Protein AF-Q9GNN0-F1 (afdb_monomer)

Nearest PDB structures (foldseek):
  5jks-assembly2_A  TM=4.177E-01  e=8.578E+00  Vaccinia virus Copenhagen
  1flc-assembly1_D  TM=3.521E-01  e=6.517E+00  Influenza C virus (C/Johannesburg/1/66)

Radius of gyration: 12.92 Å; Cα contacts (8 Å, |Δi|>4): 87; chains: 1; bounding box: 35×25×28 Å

pLDDT: mean 91.87, std 6.33, range [55.38, 97.69]

Secondary structure (DSSP, 8-state):
---S-B-TTT--BEEEE--TT-SSPEEEEHHHHHHHHH--HHHHHHHHHS-SSPPPBTTS-TT---GGGB-S--

Structure (mmCIF, N/CA/C/O backbone):
data_AF-Q9GNN0-F1
#
_entry.id   AF-Q9GNN0-F1
#
loop_
_atom_site.group_PDB
_atom_site.id
_atom_site.type_symbol
_atom_site.label_atom_id
_atom_site.label_alt_id
_atom_site.label_comp_id
_atom_site.label_asym_id
_atom_site.label_entity_id
_atom_site.label_seq_id
_atom_site.pdbx_PDB_ins_code
_atom_site.Cartn_x
_atom_site.Cartn_y
_atom_site.Cartn_z
_atom_site.occupancy
_atom_site.B_iso_or_equiv
_atom_site.auth_seq_id
_atom_site.auth_comp_id
_atom_site.auth_asym_id
_atom_site.auth_atom_id
_atom_site.pdbx_PDB_model_num
ATOM 1 N N . MET A 1 1 ? -8.290 -3.601 -9.060 1.00 91.94 1 MET A N 1
ATOM 2 C CA . MET A 1 1 ? -7.262 -4.669 -9.033 1.00 91.94 1 MET A CA 1
ATOM 3 C C . MET A 1 1 ? -5.953 -4.076 -9.529 1.00 91.94 1 MET A C 1
ATOM 5 O O . MET A 1 1 ? -6.005 -3.225 -10.406 1.0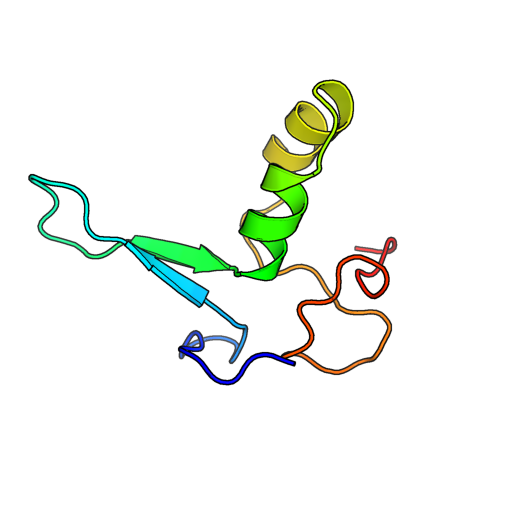0 91.94 1 MET A O 1
ATOM 9 N N . TRP A 1 2 ? -4.819 -4.468 -8.953 1.00 96.75 2 TRP A N 1
ATOM 10 C CA . TRP A 1 2 ? -3.492 -3.963 -9.299 1.00 96.75 2 TRP A CA 1
ATOM 11 C C . TRP A 1 2 ? -2.835 -4.785 -10.412 1.00 96.75 2 TRP A C 1
ATOM 13 O O . TRP A 1 2 ? -2.820 -6.015 -10.349 1.00 96.75 2 TRP A O 1
ATOM 23 N N . TYR A 1 3 ? -2.252 -4.094 -11.391 1.00 95.94 3 TYR A N 1
ATOM 24 C CA . TYR A 1 3 ? -1.511 -4.690 -12.513 1.00 95.94 3 TYR A CA 1
ATOM 25 C C . TYR A 1 3 ? -0.061 -4.195 -12.607 1.00 95.94 3 TYR A C 1
ATOM 27 O O . TYR A 1 3 ? 0.646 -4.535 -13.549 1.00 95.94 3 TYR A O 1
ATOM 35 N N . GLY A 1 4 ? 0.377 -3.383 -11.643 1.00 95.25 4 GLY A N 1
ATOM 36 C CA . GLY A 1 4 ? 1.739 -2.872 -11.581 1.00 95.25 4 GLY A CA 1
ATOM 37 C C . GLY A 1 4 ? 2.695 -3.833 -10.879 1.00 95.25 4 GLY A C 1
ATOM 38 O O . GLY A 1 4 ? 2.474 -5.042 -10.790 1.00 95.25 4 GLY A O 1
ATOM 39 N N . GLN A 1 5 ? 3.764 -3.262 -10.330 1.00 96.06 5 GLN A N 1
ATOM 40 C CA . GLN A 1 5 ? 4.804 -4.020 -9.648 1.00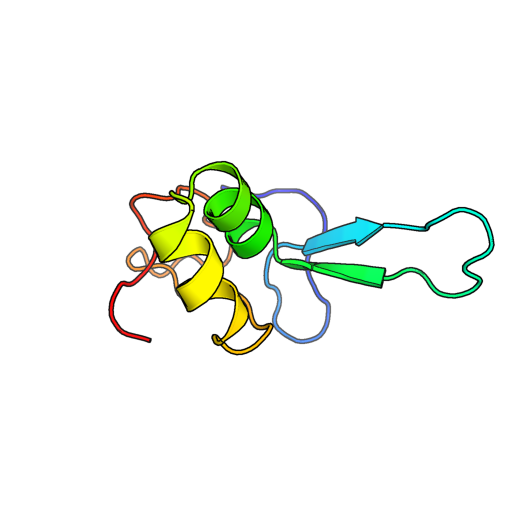 96.06 5 GLN A CA 1
ATOM 41 C C . GLN A 1 5 ? 4.279 -4.739 -8.398 1.00 96.06 5 GLN A C 1
ATOM 43 O O . GLN A 1 5 ? 3.447 -4.220 -7.653 1.00 96.06 5 GLN A O 1
ATOM 48 N N . VAL A 1 6 ? 4.803 -5.938 -8.163 1.00 96.88 6 VAL A N 1
ATOM 49 C CA . VAL A 1 6 ? 4.551 -6.729 -6.956 1.00 96.88 6 VAL A CA 1
ATOM 50 C C . VAL A 1 6 ? 5.874 -7.064 -6.271 1.00 96.88 6 VAL A C 1
ATOM 52 O O . VAL A 1 6 ? 6.930 -7.103 -6.912 1.00 96.88 6 VAL A O 1
ATOM 55 N N . SER A 1 7 ? 5.819 -7.266 -4.959 1.00 94.31 7 SER A N 1
ATOM 56 C CA . SER A 1 7 ? 6.940 -7.767 -4.171 1.00 94.31 7 SER A CA 1
ATOM 57 C C . SER A 1 7 ? 7.266 -9.201 -4.589 1.00 94.31 7 SER A C 1
ATOM 59 O O . SER A 1 7 ? 6.372 -10.021 -4.799 1.00 94.31 7 SER A O 1
ATOM 61 N N . ALA A 1 8 ? 8.557 -9.506 -4.716 1.00 92.12 8 ALA A N 1
ATOM 62 C CA . ALA A 1 8 ? 9.024 -10.851 -5.046 1.00 92.12 8 ALA A CA 1
ATOM 63 C C . ALA A 1 8 ? 8.915 -11.827 -3.859 1.00 92.12 8 ALA A C 1
ATOM 65 O O . ALA A 1 8 ? 9.006 -13.032 -4.063 1.00 92.12 8 ALA A O 1
ATOM 66 N N . ILE A 1 9 ? 8.734 -11.313 -2.637 1.00 92.00 9 ILE A N 1
ATOM 67 C CA . ILE A 1 9 ? 8.714 -12.110 -1.403 1.00 92.00 9 ILE A CA 1
ATOM 68 C C . ILE A 1 9 ? 7.319 -12.695 -1.165 1.00 92.00 9 ILE A C 1
ATOM 70 O O . ILE A 1 9 ? 7.180 -13.882 -0.891 1.00 92.00 9 ILE A O 1
ATOM 74 N N . ASP A 1 10 ? 6.280 -11.870 -1.286 1.00 93.06 10 ASP A N 1
ATOM 75 C CA . ASP A 1 10 ? 4.902 -12.223 -0.914 1.00 93.06 10 ASP A CA 1
ATOM 76 C C . ASP A 1 10 ? 3.890 -12.067 -2.068 1.00 93.06 10 ASP A C 1
ATOM 78 O O . ASP A 1 10 ? 2.741 -12.517 -1.975 1.00 93.06 10 ASP A O 1
ATOM 82 N N . GLY A 1 11 ? 4.304 -11.476 -3.194 1.00 94.25 11 GLY A N 1
ATOM 83 C CA . GLY A 1 11 ? 3.440 -11.220 -4.347 1.00 94.25 11 GLY A CA 1
ATOM 84 C C . GLY A 1 11 ? 2.441 -10.078 -4.134 1.00 94.25 11 GLY A C 1
ATOM 85 O O . GLY A 1 11 ? 1.519 -9.926 -4.942 1.00 94.25 11 GLY A O 1
ATOM 86 N N . CYS A 1 12 ? 2.589 -9.285 -3.068 1.00 96.75 12 CYS A N 1
ATOM 87 C CA . CYS A 1 12 ? 1.707 -8.160 -2.771 1.00 96.75 12 CYS A CA 1
ATOM 88 C C . CYS A 1 12 ? 2.040 -6.932 -3.644 1.00 96.75 12 CYS A C 1
ATOM 90 O O . CYS A 1 12 ? 3.206 -6.716 -3.986 1.00 96.75 12 CYS A O 1
ATOM 92 N N . PRO A 1 13 ? 1.047 -6.099 -4.011 1.00 97.69 13 PRO A N 1
ATOM 93 C CA . PRO A 1 13 ? 1.260 -4.838 -4.723 1.00 97.69 13 PRO A CA 1
ATOM 94 C C . PRO A 1 13 ? 2.226 -3.894 -4.000 1.00 97.69 13 PRO A C 1
ATOM 96 O O . PRO A 1 13 ? 2.009 -3.568 -2.831 1.00 97.69 13 PRO A O 1
ATOM 99 N N . VAL A 1 14 ? 3.239 -3.391 -4.710 1.00 97.19 14 VAL A N 1
ATOM 100 C CA . VAL A 1 14 ? 4.210 -2.428 -4.167 1.00 97.19 14 VAL A CA 1
ATOM 101 C C . VAL A 1 14 ? 4.385 -1.215 -5.070 1.00 97.19 14 VAL A C 1
ATOM 103 O O . VAL A 1 14 ? 4.260 -1.302 -6.291 1.00 97.19 14 VAL A O 1
ATOM 106 N N . ILE A 1 15 ? 4.723 -0.090 -4.445 1.00 94.62 15 ILE A N 1
ATOM 107 C CA . ILE A 1 15 ? 5.274 1.094 -5.103 1.00 94.62 15 ILE A CA 1
ATOM 108 C C . ILE A 1 15 ? 6.732 1.184 -4.683 1.00 94.62 15 ILE A C 1
ATOM 110 O O . ILE A 1 15 ? 7.040 1.124 -3.489 1.00 94.62 15 ILE A O 1
ATOM 114 N N . ARG A 1 16 ? 7.621 1.312 -5.665 1.00 92.75 16 ARG A N 1
ATOM 115 C CA . ARG A 1 16 ? 9.045 1.529 -5.436 1.00 92.75 16 ARG A CA 1
ATOM 116 C C . ARG A 1 16 ? 9.375 3.006 -5.579 1.00 92.75 16 ARG A C 1
ATOM 118 O O . ARG A 1 16 ? 8.807 3.697 -6.422 1.00 92.75 16 ARG A O 1
ATOM 125 N N . MET A 1 17 ? 10.240 3.493 -4.704 1.00 89.94 17 MET A N 1
ATOM 126 C CA . MET A 1 17 ? 10.610 4.895 -4.605 1.00 89.94 17 MET A CA 1
ATOM 127 C C . MET A 1 17 ? 12.116 4.994 -4.414 1.00 89.94 17 MET A C 1
ATOM 129 O O . MET A 1 17 ? 12.696 4.327 -3.555 1.00 89.94 17 MET A O 1
ATOM 133 N N . LYS A 1 18 ? 12.738 5.880 -5.186 1.00 91.12 18 LYS A N 1
ATOM 134 C CA . LYS A 1 18 ? 14.137 6.256 -5.022 1.00 91.12 18 LYS A CA 1
ATOM 135 C C . LYS A 1 18 ? 14.191 7.737 -4.683 1.00 91.12 18 LYS A C 1
ATOM 137 O O . LYS A 1 18 ? 13.791 8.561 -5.506 1.00 91.12 18 LYS A O 1
ATOM 142 N N . ARG A 1 19 ? 14.625 8.077 -3.469 1.00 86.38 19 ARG A N 1
ATOM 143 C CA . ARG A 1 19 ? 14.846 9.480 -3.107 1.00 86.38 19 ARG A CA 1
ATOM 144 C C . ARG A 1 19 ? 16.153 9.985 -3.733 1.00 86.38 19 ARG A C 1
ATOM 146 O O . ARG A 1 19 ? 17.044 9.174 -4.004 1.00 86.38 19 ARG A O 1
ATOM 153 N N . PRO A 1 20 ? 16.281 11.303 -3.972 1.00 85.00 20 PRO A N 1
ATOM 154 C CA . PRO A 1 20 ? 17.582 11.906 -4.235 1.00 85.00 20 PRO A CA 1
ATOM 155 C C . PRO A 1 20 ? 18.560 11.477 -3.133 1.00 85.00 20 PRO A C 1
ATOM 157 O O . PRO A 1 20 ? 18.167 11.386 -1.973 1.00 85.00 20 PRO A O 1
ATOM 160 N N . ASP A 1 21 ? 19.787 11.134 -3.515 1.00 89.38 21 ASP A N 1
ATOM 161 C CA . ASP A 1 21 ? 20.870 10.672 -2.629 1.00 89.38 21 ASP A CA 1
ATOM 162 C C . ASP A 1 21 ? 20.739 9.254 -2.040 1.00 89.38 21 ASP A C 1
ATOM 164 O O . ASP A 1 21 ? 21.686 8.745 -1.439 1.00 89.38 21 ASP A O 1
ATOM 168 N N . GLU A 1 22 ? 19.632 8.542 -2.276 1.00 85.88 22 GLU A N 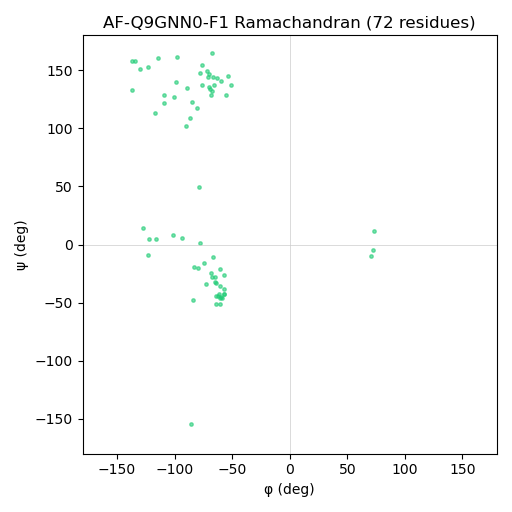1
ATOM 169 C CA . GLU A 1 22 ? 19.536 7.125 -1.913 1.00 85.88 22 GLU A CA 1
ATOM 170 C C . GLU A 1 22 ? 20.116 6.225 -3.013 1.00 85.88 22 GLU A C 1
ATOM 172 O O . GLU A 1 22 ? 19.670 6.207 -4.165 1.00 85.88 22 GLU A O 1
ATOM 177 N N . VAL A 1 23 ? 21.109 5.414 -2.639 1.00 80.38 23 VAL A N 1
ATOM 178 C CA . VAL A 1 23 ? 21.672 4.375 -3.518 1.00 80.38 23 VAL A CA 1
ATOM 179 C C . VAL A 1 23 ? 20.692 3.208 -3.673 1.00 80.38 23 VAL A C 1
ATOM 181 O O . VAL A 1 23 ? 20.603 2.608 -4.745 1.00 80.38 23 VAL A O 1
ATOM 184 N N . VAL A 1 24 ? 19.934 2.910 -2.614 1.00 85.62 24 VAL A N 1
ATOM 185 C CA . VAL A 1 24 ? 19.017 1.770 -2.537 1.00 8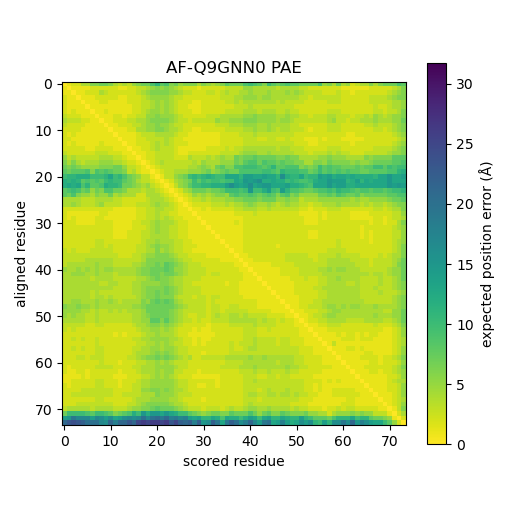5.62 24 VAL A CA 1
ATOM 186 C C . VAL A 1 24 ? 17.585 2.234 -2.776 1.00 85.62 24 VAL A C 1
ATOM 188 O O . VAL A 1 24 ? 17.093 3.138 -2.109 1.00 85.62 24 VAL A O 1
ATOM 191 N N . GLU A 1 25 ? 16.905 1.586 -3.718 1.00 86.94 25 GLU A N 1
ATOM 192 C CA . GLU A 1 25 ? 15.475 1.785 -3.936 1.00 86.94 25 GLU A CA 1
ATOM 193 C C . GLU A 1 25 ? 14.682 1.217 -2.751 1.00 86.94 25 GLU A C 1
ATOM 195 O O . GLU A 1 25 ? 14.864 0.065 -2.350 1.00 86.94 25 GLU A O 1
ATOM 200 N N . THR A 1 26 ? 13.788 2.024 -2.185 1.00 89.31 26 THR A N 1
ATOM 201 C CA . T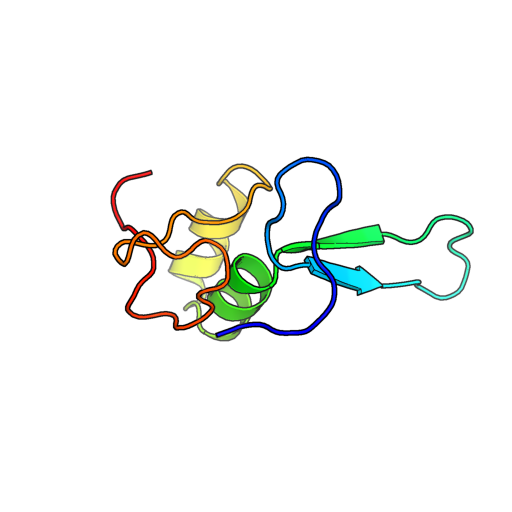HR A 1 26 ? 12.879 1.588 -1.121 1.00 89.31 26 THR A CA 1
ATOM 202 C C . THR A 1 26 ? 11.521 1.227 -1.711 1.00 89.31 26 THR A C 1
ATOM 204 O O . THR A 1 26 ? 11.189 1.607 -2.834 1.00 89.31 26 THR A O 1
ATOM 207 N N . HIS A 1 27 ? 10.714 0.463 -0.979 1.00 91.50 27 HIS A N 1
ATOM 208 C CA . HIS A 1 27 ? 9.352 0.163 -1.404 1.00 91.50 27 HIS A CA 1
ATOM 209 C C . HIS A 1 27 ? 8.369 0.259 -0.244 1.00 91.50 27 HIS A C 1
ATOM 211 O O . HIS A 1 27 ? 8.734 0.122 0.923 1.00 91.50 27 HIS A O 1
ATOM 217 N N . THR A 1 28 ? 7.103 0.463 -0.590 1.00 93.88 28 THR A N 1
ATOM 218 C CA . THR A 1 28 ? 5.966 0.334 0.320 1.00 93.88 28 THR A CA 1
ATOM 219 C C . THR A 1 28 ? 4.849 -0.447 -0.361 1.00 93.88 28 THR A C 1
ATOM 221 O O . THR A 1 28 ? 4.790 -0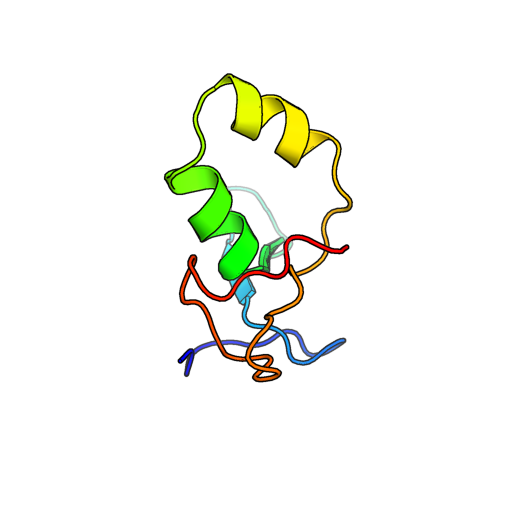.520 -1.592 1.00 93.88 28 THR A O 1
ATOM 224 N N . TYR A 1 29 ? 3.952 -1.035 0.424 1.00 96.25 29 TYR A N 1
ATOM 225 C CA . TYR A 1 29 ? 2.781 -1.724 -0.109 1.00 96.25 29 TYR A CA 1
ATOM 226 C C . TYR A 1 29 ? 1.719 -0.717 -0.554 1.00 96.25 29 TYR A C 1
ATOM 228 O O . TYR A 1 29 ? 1.432 0.252 0.150 1.00 96.25 29 TYR A O 1
ATOM 236 N N . VAL A 1 30 ? 1.108 -0.959 -1.718 1.00 96.88 30 VAL A N 1
ATOM 237 C CA . VAL A 1 30 ? 0.121 -0.037 -2.315 1.00 96.88 30 VAL A CA 1
ATOM 238 C C . VAL A 1 30 ? -1.057 0.187 -1.372 1.00 96.88 30 VAL A C 1
ATOM 240 O O . VAL A 1 30 ? -1.459 1.325 -1.151 1.00 96.88 30 VAL A O 1
ATOM 243 N N . ASN A 1 31 ? -1.603 -0.884 -0.790 1.00 95.56 31 ASN A N 1
ATOM 244 C CA . ASN A 1 31 ? -2.756 -0.763 0.100 1.00 95.56 31 ASN A CA 1
ATOM 245 C C . ASN A 1 31 ? -2.424 0.021 1.378 1.00 95.56 31 ASN A C 1
ATOM 247 O O . ASN A 1 31 ? -3.265 0.787 1.830 1.00 95.56 31 ASN A O 1
ATOM 251 N N . ARG A 1 32 ? -1.189 -0.063 1.894 1.00 94.25 32 ARG A N 1
ATOM 252 C CA . ARG A 1 32 ? -0.739 0.792 2.997 1.00 94.25 32 ARG A CA 1
ATOM 253 C C . ARG A 1 32 ? -0.708 2.255 2.598 1.00 94.25 32 ARG A C 1
ATOM 255 O O . ARG A 1 32 ? -1.276 3.075 3.305 1.00 94.25 32 ARG A O 1
ATOM 262 N N . ALA A 1 33 ? -0.069 2.577 1.473 1.00 93.94 33 ALA A N 1
ATOM 263 C CA . ALA A 1 33 ? 0.003 3.954 0.991 1.00 93.94 33 ALA A CA 1
ATOM 264 C C . ALA A 1 33 ? -1.399 4.557 0.805 1.00 93.94 33 ALA A C 1
ATOM 266 O O . ALA A 1 33 ? -1.645 5.676 1.236 1.00 93.94 33 ALA A O 1
ATOM 267 N N . LEU A 1 34 ? -2.334 3.790 0.235 1.00 94.75 34 LEU A N 1
ATOM 268 C CA . LEU A 1 34 ? -3.718 4.230 0.075 1.00 94.75 34 LEU A CA 1
ATOM 269 C C . LEU A 1 34 ? -4.417 4.444 1.420 1.00 94.75 34 LEU A C 1
ATOM 271 O O . LEU A 1 34 ? -5.073 5.460 1.586 1.00 94.75 34 LEU A O 1
ATOM 275 N N . VAL A 1 35 ? -4.270 3.536 2.387 1.00 93.69 35 VAL A N 1
ATOM 276 C CA . VAL A 1 35 ? -4.864 3.719 3.721 1.00 93.69 35 VAL A CA 1
ATOM 277 C C . VAL A 1 35 ? -4.335 4.987 4.388 1.00 93.69 35 VAL A C 1
ATOM 279 O O . VAL A 1 35 ? -5.128 5.780 4.881 1.00 93.69 35 VAL A O 1
ATOM 282 N N . PHE A 1 36 ? -3.023 5.228 4.329 1.00 92.44 36 PHE A N 1
ATOM 283 C CA . PHE A 1 36 ? -2.414 6.439 4.880 1.00 92.44 36 PHE A CA 1
ATOM 284 C C . PHE A 1 36 ? -2.936 7.729 4.233 1.00 92.44 36 PHE A C 1
ATOM 286 O O . PHE A 1 36 ? -3.094 8.723 4.929 1.00 92.44 36 PHE A O 1
ATOM 293 N N . LEU A 1 37 ? -3.229 7.723 2.928 1.00 93.88 37 LEU A N 1
ATOM 294 C CA . LEU A 1 37 ? -3.750 8.900 2.219 1.00 93.88 37 LEU A CA 1
ATOM 295 C C . LEU A 1 37 ? -5.173 9.298 2.639 1.00 93.88 37 LEU A C 1
ATOM 297 O O . LEU A 1 37 ? -5.550 10.450 2.447 1.00 93.88 37 LEU A O 1
ATOM 301 N N . TYR A 1 38 ? -5.963 8.357 3.160 1.00 92.81 38 TYR A N 1
ATOM 302 C CA . TYR A 1 38 ? -7.368 8.577 3.527 1.00 92.81 38 TYR A CA 1
ATOM 303 C C . TYR A 1 38 ? -7.639 8.418 5.029 1.00 92.81 38 TYR A C 1
ATOM 305 O O . TYR A 1 38 ? -8.797 8.465 5.444 1.00 92.81 38 TYR A O 1
ATOM 313 N N . ALA A 1 39 ? -6.602 8.206 5.838 1.00 93.06 39 ALA A N 1
ATOM 314 C CA . ALA A 1 39 ? -6.727 8.128 7.285 1.00 93.06 39 ALA A CA 1
ATOM 315 C C . ALA A 1 39 ? -7.039 9.511 7.877 1.00 93.06 39 ALA A C 1
ATOM 317 O O . ALA A 1 39 ? -6.527 10.524 7.400 1.00 93.06 39 ALA A O 1
ATOM 318 N N . SER A 1 40 ? -7.861 9.547 8.930 1.00 95.06 40 SER A N 1
ATOM 319 C CA . SER A 1 40 ? -7.885 10.695 9.842 1.00 95.06 40 SER A CA 1
ATOM 320 C C . SER A 1 40 ? -6.569 10.763 10.619 1.00 95.06 40 SER A C 1
ATOM 322 O O . SER A 1 40 ? -5.842 9.773 10.672 1.00 95.06 40 SER A O 1
ATOM 324 N N . ASP A 1 41 ? -6.283 11.892 11.265 1.00 95.06 41 ASP A N 1
ATOM 325 C CA . ASP A 1 41 ? -5.073 12.043 12.085 1.00 95.06 41 ASP A CA 1
ATOM 326 C C . ASP A 1 41 ? -4.990 10.971 13.188 1.00 95.06 41 ASP A C 1
ATOM 328 O O . ASP A 1 41 ? -3.954 10.334 13.355 1.00 95.06 41 ASP A O 1
ATOM 332 N N . GLU A 1 42 ? -6.107 10.686 13.865 1.00 94.88 42 GLU A N 1
ATOM 333 C CA . GLU A 1 42 ? -6.195 9.623 14.878 1.00 94.88 42 GLU A CA 1
ATOM 334 C C . GLU A 1 42 ? -5.874 8.243 14.281 1.00 94.88 42 GLU A C 1
ATOM 336 O O . GLU A 1 42 ? -4.982 7.540 14.756 1.00 94.88 42 GLU A O 1
ATOM 341 N N . SER A 1 43 ? -6.526 7.870 13.173 1.00 91.12 43 SER A N 1
ATOM 342 C CA . SER A 1 43 ? -6.237 6.597 12.506 1.00 91.12 43 SER A CA 1
ATOM 343 C C . SER A 1 43 ? -4.809 6.547 11.961 1.00 91.12 43 SER A C 1
ATOM 345 O O . SER A 1 43 ? -4.199 5.483 11.929 1.00 91.12 43 SER A O 1
ATOM 347 N N . PHE A 1 44 ? -4.255 7.675 11.518 1.00 91.25 44 PHE A N 1
ATOM 348 C CA . PHE A 1 44 ? -2.890 7.772 11.017 1.00 91.25 44 PHE A CA 1
ATOM 349 C C . PHE A 1 44 ? -1.878 7.414 12.107 1.00 91.25 44 PHE A C 1
ATOM 351 O O . PHE A 1 44 ? -0.963 6.631 11.842 1.00 91.25 44 PHE A O 1
ATOM 358 N N . GLU A 1 45 ? -2.063 7.923 13.327 1.00 93.56 45 GLU A N 1
ATOM 359 C CA . GLU A 1 45 ? -1.234 7.571 14.484 1.00 93.56 45 GLU A CA 1
ATOM 360 C C . GLU A 1 45 ? -1.311 6.071 14.803 1.00 93.56 45 GLU A C 1
ATOM 362 O O . GLU A 1 45 ? -0.274 5.415 14.928 1.00 93.56 45 GLU A O 1
ATOM 367 N N . GLU A 1 46 ? -2.511 5.486 14.821 1.00 91.12 46 GLU A N 1
ATOM 368 C CA . GLU A 1 46 ? -2.688 4.041 15.026 1.00 91.12 46 GLU A CA 1
ATOM 369 C C . GLU A 1 46 ? -2.008 3.205 13.928 1.00 91.12 46 GLU A C 1
ATOM 371 O O . GLU A 1 46 ? -1.338 2.200 14.194 1.00 91.12 46 GLU A O 1
ATOM 376 N N . LEU A 1 47 ? -2.135 3.629 12.669 1.00 89.50 47 LEU A N 1
ATOM 377 C CA . LEU A 1 47 ? -1.545 2.958 11.510 1.00 89.50 47 LEU A CA 1
ATOM 378 C C . LEU A 1 47 ? -0.013 2.965 11.534 1.00 89.50 47 LEU A C 1
ATOM 380 O O . LEU A 1 47 ? 0.604 2.045 10.980 1.00 89.50 47 LEU A O 1
ATOM 384 N N . GLN A 1 48 ? 0.611 3.966 12.164 1.00 89.31 48 GLN A N 1
ATOM 385 C CA . GLN A 1 48 ? 2.063 3.993 12.350 1.00 89.31 48 GLN A CA 1
ATOM 386 C C . GLN A 1 48 ? 2.561 2.902 13.302 1.00 89.31 48 GLN A C 1
ATOM 388 O O . GLN A 1 48 ? 3.691 2.435 13.140 1.00 89.31 48 GLN A O 1
ATOM 393 N N . LEU A 1 49 ? 1.728 2.470 14.253 1.00 90.50 49 LEU A N 1
ATOM 394 C CA . LEU A 1 49 ? 2.066 1.421 15.217 1.00 90.50 49 LEU A CA 1
ATOM 395 C C . LEU A 1 49 ? 1.928 0.009 14.625 1.00 90.50 49 LEU A C 1
ATOM 397 O O . LEU A 1 49 ? 2.527 -0.938 15.136 1.00 90.50 49 LEU A O 1
ATOM 401 N N . LYS A 1 50 ? 1.169 -0.152 13.532 1.00 88.56 50 LYS A N 1
ATOM 402 C CA . LYS A 1 50 ? 0.978 -1.450 12.870 1.00 88.56 50 LYS A CA 1
ATOM 403 C C . LYS A 1 50 ? 2.242 -1.924 12.129 1.00 88.56 50 LYS A C 1
ATOM 405 O O . LYS A 1 50 ? 2.973 -1.105 11.560 1.00 88.56 50 LYS A O 1
ATOM 410 N N . PRO A 1 51 ? 2.475 -3.251 12.025 1.00 90.12 51 PRO A N 1
ATOM 411 C CA . PRO A 1 51 ? 3.598 -3.803 11.271 1.00 90.12 51 PRO A CA 1
ATOM 412 C C . PRO A 1 51 ? 3.636 -3.290 9.829 1.00 90.12 51 PRO A C 1
ATOM 414 O O . PRO A 1 51 ? 2.597 -3.113 9.192 1.00 90.12 51 PRO A O 1
ATOM 417 N N . ARG A 1 52 ? 4.838 -3.088 9.277 1.00 88.69 52 ARG A N 1
ATOM 418 C CA . ARG A 1 52 ? 5.048 -2.578 7.907 1.00 88.69 52 ARG A CA 1
ATOM 419 C C . ARG A 1 52 ? 4.864 -3.667 6.838 1.00 88.69 52 ARG A C 1
ATOM 421 O O . ARG A 1 52 ? 5.710 -3.834 5.966 1.00 88.69 52 ARG A O 1
ATOM 428 N N . VAL A 1 53 ? 3.756 -4.399 6.910 1.00 92.12 53 VAL A N 1
ATOM 429 C CA . VAL A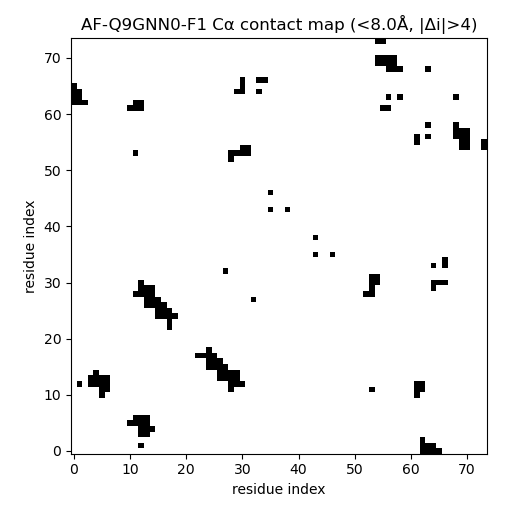 1 53 ? 3.353 -5.445 5.955 1.00 92.12 53 VAL A CA 1
ATOM 430 C C . VAL A 1 53 ? 2.077 -5.040 5.217 1.00 92.12 53 VAL A C 1
ATOM 432 O O . VAL A 1 53 ? 1.362 -4.132 5.655 1.00 92.12 53 VAL A O 1
ATOM 435 N N . ALA A 1 54 ? 1.814 -5.669 4.070 1.00 94.06 54 ALA A N 1
ATOM 436 C CA . ALA A 1 54 ? 0.590 -5.435 3.313 1.00 94.06 54 ALA A CA 1
ATOM 437 C C . ALA A 1 54 ? -0.641 -5.777 4.161 1.00 94.06 54 ALA A C 1
ATOM 439 O O . ALA A 1 54 ? -0.645 -6.784 4.864 1.00 94.06 54 ALA A O 1
ATOM 440 N N . PHE A 1 55 ? -1.699 -4.972 4.046 1.00 94.06 55 PHE A N 1
ATOM 441 C CA . PHE A 1 55 ? -2.984 -5.329 4.644 1.00 94.06 55 PHE A CA 1
ATOM 442 C C . PHE A 1 55 ? -3.582 -6.561 3.963 1.00 94.06 55 PHE A C 1
ATOM 444 O O . PHE A 1 55 ? -3.492 -6.709 2.737 1.00 94.06 55 PHE A O 1
ATOM 451 N N . ASN A 1 56 ? -4.246 -7.403 4.751 1.00 94.25 56 ASN A N 1
ATOM 452 C CA . ASN A 1 56 ? -5.070 -8.477 4.220 1.00 94.25 56 ASN A CA 1
ATOM 453 C C . ASN A 1 56 ? -6.325 -7.905 3.552 1.00 94.25 56 ASN A C 1
ATOM 455 O O . ASN A 1 56 ? -6.876 -6.888 3.973 1.00 94.25 56 ASN A O 1
ATOM 459 N N . MET A 1 57 ? -6.787 -8.571 2.494 1.00 95.19 57 MET A N 1
ATOM 460 C CA . MET A 1 57 ? -7.983 -8.166 1.758 1.00 95.19 57 MET A CA 1
ATOM 461 C C . MET A 1 57 ? -9.109 -9.169 2.025 1.00 95.19 57 MET A C 1
ATOM 463 O O . MET A 1 57 ? -8.973 -10.340 1.676 1.00 95.19 57 MET A O 1
ATOM 467 N N . ALA A 1 58 ? -10.247 -8.709 2.545 1.00 96.50 58 ALA A N 1
ATOM 468 C CA . ALA A 1 58 ? -11.436 -9.516 2.838 1.00 96.50 58 ALA A CA 1
ATOM 469 C C . ALA A 1 58 ? -11.981 -10.264 1.605 1.00 96.50 58 ALA A C 1
ATOM 471 O O . ALA A 1 58 ? -12.582 -11.325 1.713 1.00 96.50 58 ALA A O 1
ATOM 472 N N . CYS A 1 59 ? -11.729 -9.741 0.401 1.00 96.00 59 CYS A N 1
ATOM 473 C CA . CYS A 1 59 ? -12.104 -10.392 -0.858 1.00 96.00 59 CYS A CA 1
ATOM 474 C C . CYS A 1 59 ? -11.177 -11.551 -1.286 1.00 96.00 59 CYS A C 1
ATOM 476 O O . CYS A 1 59 ? -11.343 -12.079 -2.384 1.00 96.00 59 CYS A O 1
ATOM 478 N N . GLY A 1 60 ? -10.149 -11.891 -0.500 1.00 94.31 60 GLY A N 1
ATOM 479 C CA . GLY A 1 60 ? -9.187 -12.965 -0.789 1.00 94.31 60 GLY A CA 1
ATOM 480 C C . GLY A 1 60 ? -8.217 -12.686 -1.946 1.00 94.31 60 GLY A C 1
ATOM 481 O O . GLY A 1 60 ? -7.240 -13.408 -2.139 1.00 94.31 60 GLY A O 1
ATOM 482 N N . ASN A 1 61 ? -8.433 -11.620 -2.720 1.00 94.81 61 ASN A N 1
ATOM 483 C CA . ASN A 1 61 ? -7.564 -11.256 -3.830 1.00 94.81 61 ASN A CA 1
ATOM 484 C C . ASN A 1 61 ? -6.388 -10.392 -3.355 1.00 94.81 61 ASN A C 1
ATOM 486 O O . ASN A 1 61 ? -6.546 -9.200 -3.087 1.00 94.81 61 ASN A O 1
ATOM 490 N N . ARG A 1 62 ? -5.184 -10.973 -3.358 1.00 93.38 62 ARG A N 1
ATOM 491 C CA . ARG A 1 62 ? -3.931 -10.310 -2.950 1.00 93.38 62 ARG A CA 1
ATOM 492 C C . ARG A 1 62 ? -3.561 -9.081 -3.796 1.00 93.38 62 ARG A C 1
ATOM 494 O O . ARG A 1 62 ? -2.818 -8.225 -3.336 1.00 93.38 62 ARG A O 1
ATOM 501 N N . ARG A 1 63 ? -4.088 -8.953 -5.019 1.00 96.12 63 ARG A N 1
ATOM 502 C CA . ARG A 1 63 ? -3.911 -7.768 -5.885 1.00 96.12 63 ARG A CA 1
ATOM 503 C C . ARG A 1 63 ? -5.043 -6.747 -5.744 1.00 96.12 63 ARG A C 1
ATOM 505 O O . ARG A 1 63 ? -5.117 -5.791 -6.521 1.00 96.12 63 ARG A O 1
ATOM 512 N N . CYS A 1 64 ? -5.977 -6.941 -4.819 1.00 97.00 64 CYS A N 1
ATOM 513 C CA . CYS A 1 64 ? -6.999 -5.946 -4.535 1.00 97.00 64 CYS A CA 1
ATOM 514 C C . CYS A 1 64 ? -6.370 -4.732 -3.838 1.00 97.00 64 CYS A C 1
ATOM 516 O O . CYS A 1 64 ? -5.562 -4.874 -2.930 1.00 97.00 64 CYS A O 1
ATOM 518 N N . VAL A 1 65 ? -6.753 -3.534 -4.274 1.00 95.81 65 VAL A N 1
ATOM 519 C CA . VAL A 1 65 ? -6.3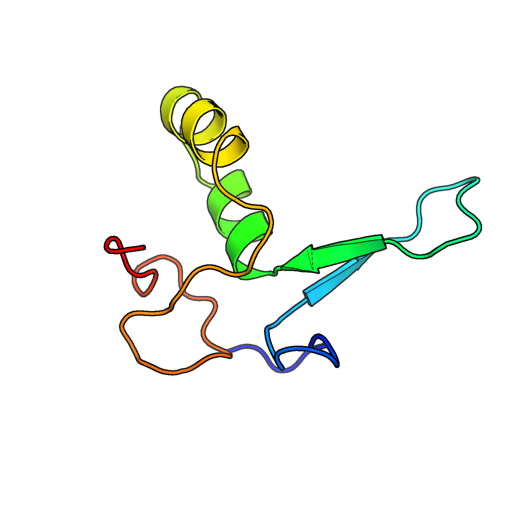11 -2.250 -3.694 1.00 95.81 65 VAL A CA 1
ATOM 520 C C . VAL A 1 65 ? -7.505 -1.359 -3.344 1.00 95.81 65 VAL A C 1
ATOM 522 O O . VAL A 1 65 ? -7.369 -0.161 -3.138 1.00 95.81 65 VAL A O 1
ATOM 525 N N . HIS A 1 66 ? -8.706 -1.940 -3.328 1.00 95.62 66 HIS A N 1
ATOM 526 C CA . HIS A 1 66 ? -9.928 -1.227 -2.994 1.00 95.62 66 HIS A CA 1
ATOM 527 C C . HIS A 1 66 ? -10.050 -1.126 -1.471 1.00 95.62 66 HIS A C 1
ATOM 529 O O . HIS A 1 66 ? -10.166 -2.152 -0.803 1.00 95.62 66 HIS A O 1
ATOM 535 N N . LEU A 1 67 ? -10.051 0.094 -0.928 1.00 93.19 67 LEU A N 1
ATOM 536 C CA . LEU A 1 67 ? -9.979 0.342 0.520 1.00 93.19 67 LEU A CA 1
ATOM 537 C C . LEU A 1 67 ? -11.096 -0.342 1.316 1.00 93.19 67 LEU A C 1
ATOM 539 O O . LEU A 1 67 ? -10.836 -0.916 2.364 1.00 93.19 67 LEU A O 1
ATOM 543 N N . ARG A 1 68 ? -12.326 -0.383 0.783 1.00 93.81 68 ARG A N 1
ATOM 544 C CA . ARG A 1 68 ? -13.455 -1.059 1.457 1.00 93.81 68 ARG A CA 1
ATOM 545 C C . ARG A 1 68 ? -13.303 -2.579 1.572 1.00 93.81 68 ARG A C 1
ATOM 547 O O . ARG A 1 68 ? -14.135 -3.215 2.199 1.00 93.81 68 ARG A O 1
ATOM 554 N N . HIS A 1 69 ? -12.322 -3.173 0.894 1.00 96.06 69 HIS A N 1
ATOM 555 C CA . HIS A 1 69 ? -12.059 -4.611 0.953 1.00 96.06 69 HIS A CA 1
ATOM 556 C C . HIS A 1 69 ? -10.880 -4.941 1.870 1.00 96.06 69 HIS A C 1
ATOM 558 O O . HIS A 1 69 ? -10.426 -6.081 1.845 1.00 96.06 69 HIS A O 1
ATOM 564 N N . ILE A 1 70 ? -10.341 -3.979 2.619 1.00 93.19 70 ILE A N 1
ATOM 565 C CA . ILE A 1 70 ? -9.323 -4.252 3.636 1.00 93.19 70 ILE A CA 1
ATOM 566 C C . ILE A 1 70 ? -9.976 -5.023 4.785 1.00 93.19 70 ILE A C 1
ATOM 568 O O . ILE A 1 70 ? -11.080 -4.688 5.207 1.00 93.19 70 ILE A O 1
ATOM 572 N N . SER A 1 71 ? -9.315 -6.089 5.232 1.00 92.06 71 SER A N 1
ATOM 573 C CA . SER A 1 71 ? -9.732 -6.844 6.413 1.00 92.06 71 SER A CA 1
ATOM 574 C C . SER A 1 71 ? -9.543 -5.981 7.658 1.00 92.06 71 SER A C 1
ATOM 576 O O . SER A 1 71 ? -8.489 -5.370 7.816 1.00 92.06 71 SER A O 1
ATOM 578 N N . LEU A 1 72 ? -10.561 -5.918 8.516 1.00 79.19 72 LEU A N 1
ATOM 579 C CA . LEU A 1 72 ? -10.464 -5.269 9.831 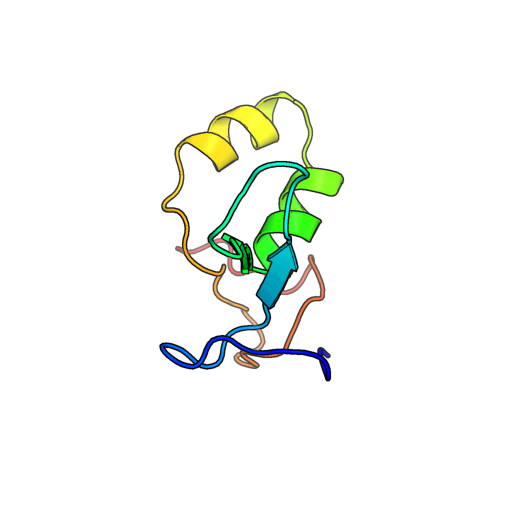1.00 79.19 72 LEU A CA 1
ATOM 580 C C . LEU A 1 72 ? -9.857 -6.206 10.883 1.00 79.19 72 LEU A C 1
ATOM 582 O O . LEU A 1 72 ? -9.336 -5.738 11.892 1.00 79.19 72 LEU A O 1
ATOM 586 N N . ASP A 1 73 ? -9.896 -7.506 10.601 1.00 67.31 73 ASP A N 1
ATOM 587 C CA . ASP A 1 73 ? -9.248 -8.543 11.385 1.00 67.31 73 ASP A CA 1
ATOM 588 C C . ASP A 1 73 ? -7.835 -8.720 10.810 1.00 67.31 73 ASP A C 1
ATOM 590 O O . ASP A 1 73 ? -7.672 -9.269 9.710 1.00 67.31 73 ASP A O 1
ATOM 594 N N . ASP A 1 74 ? -6.844 -8.152 11.500 1.00 55.38 74 ASP A N 1
ATOM 595 C CA . ASP A 1 74 ? -5.421 -8.469 11.311 1.00 55.38 74 ASP A CA 1
ATOM 596 C C . ASP A 1 74 ? -5.068 -9.746 12.088 1.00 55.38 74 ASP A C 1
ATOM 598 O O . ASP A 1 74 ? -5.377 -9.803 13.303 1.00 55.38 74 ASP A O 1
#

Mean predicted aligned error: 3.75 Å

Sequence (74 aa):
MWYGQVSAIDGCPVIRMKRPDEVVETHTYVNRALVFLYASDESFEELQLKPRVAFNMACGNRRCVHLRHISLDD

Foldseek 3Di:
DDDDDADPPPRAAKDWDDDVPDPDIDIAGLLLVVCCVPDDPVVNVVSVVDDRDDFDFCVNDRHDNDNVRGDPPD

Organism: Cryptosporidium parvum (NCBI:txid5807)

Solvent-accessible surface area (backbone atoms only — not comparable to full-atom values): 4698 Å² total; per-residue (Å²): 114,67,86,74,56,53,38,92,88,79,58,38,42,36,46,75,50,66,57,91,94,49,90,64,74,44,73,48,35,44,52,48,57,53,49,61,75,71,44,52,74,69,53,42,59,56,56,68,76,47,76,100,63,70,72,55,41,68,78,72,45,67,42,57,62,56,74,93,38,52,41,89,77,127